Protein AF-A0A534B2V6-F1 (afdb_monomer)

Sequence (165 aa):
MALSRDAVIWGFRFILGREPESEAVIAAHSAARDPEHLADLLVRSPEFMSGQRFTQLLAAHSESGSSHLPTAHLSTSSARFLLLGNCQIRPLARLIQALTGNAVATTIELLPKNLERLRTDQAALGKLIGASDLILFQPYPEEIRFITEAFPGTQPKLRLIPRIS

Radius of gyration: 21.09 Å; Cα contacts (8 Å, |Δi|>4): 187; chains: 1; bounding box: 42×44×53 Å

Solvent-accessible surface area (backbone atoms only — not comparable to full-atom values): 9535 Å² total; per-residue (Å²): 102,73,46,52,69,66,58,42,46,48,48,34,36,71,75,70,68,39,75,65,94,42,71,68,55,44,56,64,52,20,67,28,65,46,74,66,54,39,48,53,53,50,62,69,27,67,64,50,65,67,51,44,84,54,52,59,64,55,51,51,64,75,73,50,76,86,70,82,74,83,62,93,81,52,68,72,37,74,53,29,36,36,31,38,18,60,84,65,37,58,63,49,37,52,50,52,27,71,58,19,68,58,30,44,63,47,72,47,57,64,44,73,75,47,46,54,49,47,70,75,40,48,68,63,50,49,52,53,56,71,70,32,65,36,31,42,33,38,77,46,93,79,52,51,55,52,53,53,69,77,39,74,83,46,64,90,36,53,40,83,42,83,79,88,130

Mean predicted aligned error: 16.1 Å

Nearest PDB structures (foldseek):
  3mgg-assembly1_A  TM=4.237E-01  e=9.458E-02  Methanosarcina mazei
  7xjt-assembly2_B  TM=5.445E-01  e=6.895E-01  Psychrobacter sp. PAMC 21119
  1fb5-assembly1_A  TM=5.712E-01  e=6.495E+00  Ovis aries
  6aqz-assembly3_F  TM=4.474E-01  e=3.010E+00  Naegleria fowleri

Secondary structure (DSSP, 8-state):
-PPPHHHHHHHIIIIISS--SSHHHHHHHHTSSSHHHHHHHHHTSHHHHH-TTTHHHHHHHHH-SS-----TTS-----EEEEEESTTHHHHHHHHHHHHSS-EEEEEE--HHHHHHHHH-HHHHHHHHHT-SEEEE---TTHHHHHHHH-GGGTTTEEE-----

pLDDT: mean 76.19, std 14.36, range [40.03, 92.31]

Structure (mmCIF, N/CA/C/O backbone):
data_AF-A0A534B2V6-F1
#
_entry.id   AF-A0A534B2V6-F1
#
loop_
_atom_site.group_PDB
_atom_site.id
_atom_site.type_symbol
_atom_site.label_atom_id
_atom_site.label_alt_id
_atom_site.label_comp_id
_atom_site.label_asym_id
_atom_site.label_entity_id
_atom_site.label_seq_id
_atom_site.pdbx_PDB_ins_code
_atom_site.Cartn_x
_atom_site.Cartn_y
_atom_site.Cartn_z
_atom_site.occupancy
_atom_site.B_iso_or_equiv
_atom_site.auth_seq_id
_atom_site.auth_comp_id
_atom_site.auth_asym_id
_atom_site.auth_atom_id
_atom_site.pdbx_PDB_model_num
ATOM 1 N N . MET A 1 1 ? 17.761 3.548 -33.884 1.00 55.94 1 MET A N 1
ATOM 2 C CA . MET A 1 1 ? 18.997 3.514 -33.073 1.00 55.94 1 MET A CA 1
ATOM 3 C C . MET A 1 1 ? 18.953 2.196 -32.321 1.00 55.94 1 MET A C 1
ATOM 5 O O . MET A 1 1 ? 17.902 1.917 -31.769 1.00 55.94 1 MET A O 1
ATOM 9 N N . ALA A 1 2 ? 19.982 1.350 -32.383 1.00 74.38 2 ALA A N 1
ATOM 10 C CA . ALA A 1 2 ? 19.958 0.085 -31.640 1.00 74.38 2 ALA A CA 1
ATOM 11 C C . ALA A 1 2 ? 20.079 0.365 -30.133 1.00 74.38 2 ALA A C 1
ATOM 13 O O . ALA A 1 2 ? 20.807 1.280 -29.738 1.00 74.38 2 ALA A O 1
ATOM 14 N N . LEU A 1 3 ? 19.362 -0.393 -29.304 1.00 84.31 3 LEU A N 1
ATOM 15 C CA . LEU A 1 3 ? 19.437 -0.247 -27.851 1.00 84.31 3 LEU A CA 1
ATOM 16 C C . LEU A 1 3 ? 20.767 -0.776 -27.319 1.00 84.31 3 LEU A C 1
ATOM 18 O O . LEU A 1 3 ? 21.283 -1.795 -27.787 1.00 84.31 3 LEU A O 1
ATOM 22 N N . SER A 1 4 ? 21.306 -0.100 -26.302 1.00 89.62 4 SER A N 1
ATOM 23 C CA . SER A 1 4 ? 22.500 -0.579 -25.614 1.00 89.62 4 SER A CA 1
ATOM 24 C C . SER A 1 4 ? 22.215 -1.901 -24.903 1.00 89.62 4 SER A C 1
ATOM 26 O O . SER A 1 4 ? 21.103 -2.160 -24.436 1.00 89.62 4 SER A O 1
ATOM 28 N N . ARG A 1 5 ? 23.251 -2.734 -24.787 1.00 89.25 5 ARG A N 1
ATOM 29 C CA . ARG A 1 5 ? 23.202 -3.998 -24.040 1.00 89.25 5 ARG A CA 1
ATOM 30 C C . ARG A 1 5 ? 22.640 -3.807 -22.628 1.00 89.25 5 ARG A C 1
ATOM 32 O O . ARG A 1 5 ? 21.775 -4.568 -22.205 1.00 89.25 5 ARG A O 1
ATOM 39 N N . ASP A 1 6 ? 23.075 -2.759 -21.936 1.00 87.38 6 ASP A N 1
ATOM 40 C CA . ASP A 1 6 ? 22.629 -2.472 -20.571 1.00 87.38 6 ASP A CA 1
ATOM 41 C C . ASP A 1 6 ? 21.144 -2.102 -20.505 1.00 87.38 6 ASP A C 1
ATOM 43 O O . ASP A 1 6 ? 20.458 -2.519 -19.574 1.00 87.38 6 ASP A O 1
ATOM 47 N N . ALA A 1 7 ? 20.616 -1.393 -21.510 1.00 85.12 7 ALA A N 1
ATOM 48 C CA . ALA A 1 7 ? 19.189 -1.083 -21.588 1.00 85.12 7 ALA A CA 1
ATOM 49 C C . ALA A 1 7 ? 18.342 -2.352 -21.779 1.00 85.12 7 ALA A C 1
ATOM 51 O O . ALA A 1 7 ? 17.283 -2.488 -21.167 1.00 85.12 7 ALA A O 1
ATOM 52 N N . VAL A 1 8 ? 18.833 -3.308 -22.574 1.00 88.44 8 VAL A N 1
ATOM 53 C CA . VAL A 1 8 ? 18.171 -4.604 -22.767 1.00 88.44 8 VAL A CA 1
ATOM 54 C C . VAL A 1 8 ? 18.182 -5.420 -21.476 1.00 88.44 8 VAL A C 1
ATOM 56 O O . VAL A 1 8 ? 17.133 -5.890 -21.041 1.00 88.44 8 VAL A O 1
ATOM 59 N N . ILE A 1 9 ? 19.337 -5.540 -20.815 1.00 87.12 9 ILE A N 1
ATOM 60 C CA . ILE A 1 9 ? 19.457 -6.255 -19.533 1.00 87.12 9 ILE A CA 1
ATOM 61 C C . ILE A 1 9 ? 18.549 -5.624 -18.474 1.00 87.12 9 ILE A C 1
ATOM 63 O O . ILE A 1 9 ? 17.857 -6.339 -17.746 1.00 87.12 9 ILE A O 1
ATOM 67 N N . TRP A 1 10 ? 18.521 -4.291 -18.399 1.00 85.75 10 TRP A N 1
ATOM 68 C CA . TRP A 1 10 ? 17.642 -3.574 -17.484 1.00 85.75 10 TRP A CA 1
ATOM 69 C C . TRP A 1 10 ? 16.165 -3.869 -17.774 1.00 85.75 10 TRP A C 1
ATOM 71 O O . TRP A 1 10 ? 15.426 -4.183 -16.845 1.00 85.75 10 TRP A O 1
ATOM 81 N N . GLY A 1 11 ? 15.750 -3.873 -19.047 1.00 83.50 11 GLY A N 1
ATOM 82 C CA . GLY A 1 11 ? 14.382 -4.212 -19.454 1.00 83.50 11 GLY A CA 1
ATOM 83 C C . GLY A 1 11 ? 13.961 -5.628 -19.049 1.00 83.50 11 GLY A C 1
ATOM 84 O O . GLY A 1 11 ? 12.887 -5.806 -18.476 1.00 83.50 11 GLY A O 1
ATOM 85 N N . PHE A 1 12 ? 14.822 -6.629 -19.261 1.00 87.19 12 PHE A N 1
ATOM 86 C CA . PHE A 1 12 ? 14.569 -8.011 -18.826 1.00 87.19 12 PHE A CA 1
ATOM 87 C C . PHE A 1 12 ? 14.433 -8.121 -17.304 1.00 87.19 12 PHE A C 1
ATOM 89 O O . PHE A 1 12 ? 13.487 -8.735 -16.806 1.00 87.19 12 PHE A O 1
ATOM 96 N N . ARG A 1 13 ? 15.328 -7.475 -16.549 1.00 81.69 13 ARG A N 1
ATOM 97 C CA . ARG A 1 13 ? 15.265 -7.481 -15.081 1.00 81.69 13 ARG A CA 1
ATOM 98 C C . ARG A 1 13 ? 14.013 -6.784 -14.566 1.00 81.69 13 ARG A C 1
ATOM 100 O O . ARG A 1 13 ? 13.378 -7.288 -13.649 1.00 81.69 13 ARG A O 1
ATOM 107 N N . PHE A 1 14 ? 13.655 -5.648 -15.1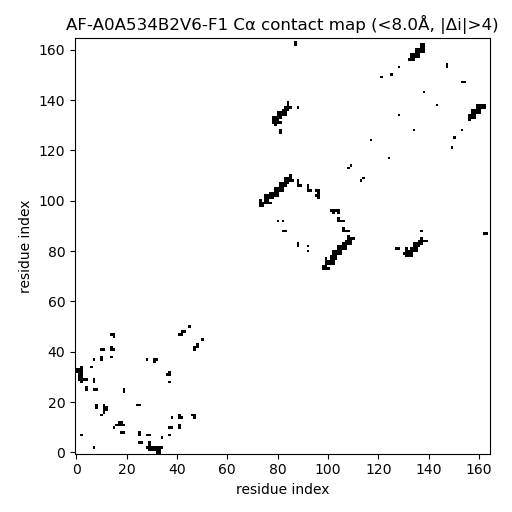52 1.00 78.19 14 PHE A N 1
ATOM 108 C CA . PHE A 1 14 ? 12.529 -4.843 -14.696 1.00 78.19 14 PHE A CA 1
ATOM 109 C C . PHE A 1 14 ? 11.174 -5.474 -15.047 1.00 78.19 14 PHE A C 1
ATOM 111 O O . PHE A 1 14 ? 10.285 -5.518 -14.201 1.00 78.19 14 PHE A O 1
ATOM 118 N N . ILE A 1 15 ? 11.013 -5.991 -16.270 1.00 80.75 15 ILE A N 1
ATOM 119 C CA . ILE A 1 15 ? 9.718 -6.477 -16.777 1.00 80.75 15 ILE A CA 1
ATOM 120 C C . ILE A 1 15 ? 9.514 -7.967 -16.485 1.00 80.75 15 ILE A C 1
ATOM 122 O O . ILE A 1 15 ? 8.420 -8.370 -16.095 1.00 80.75 15 ILE A O 1
ATOM 126 N N . LEU A 1 16 ? 10.555 -8.789 -16.649 1.00 81.94 16 LEU A N 1
ATOM 127 C CA . LEU A 1 16 ? 10.480 -10.247 -16.476 1.00 81.94 16 LEU A CA 1
ATOM 128 C C . LEU A 1 16 ? 11.063 -10.722 -15.136 1.00 81.94 16 LEU A C 1
ATOM 130 O O . LEU A 1 16 ? 10.867 -11.874 -14.745 1.00 81.94 16 LEU A O 1
ATOM 134 N N . GLY A 1 17 ? 11.759 -9.852 -14.397 1.00 80.75 17 GLY A N 1
ATOM 135 C CA . GLY A 1 17 ? 12.320 -10.192 -13.088 1.00 80.75 17 GLY A CA 1
ATOM 136 C C . GLY A 1 17 ? 13.526 -11.132 -13.153 1.00 80.75 17 GLY A C 1
ATOM 137 O O . GLY A 1 17 ? 13.793 -11.832 -12.176 1.00 80.75 17 GLY A O 1
ATOM 138 N N . ARG A 1 18 ? 14.227 -11.201 -14.293 1.00 83.00 18 ARG A N 1
ATOM 139 C CA . ARG A 1 18 ? 15.379 -12.093 -14.510 1.00 83.00 18 ARG A CA 1
ATOM 140 C C . ARG A 1 18 ? 16.411 -11.492 -15.461 1.00 83.00 18 ARG A C 1
ATOM 142 O O . ARG A 1 18 ? 16.150 -10.490 -16.119 1.00 83.00 18 ARG A O 1
ATOM 149 N N . GLU A 1 19 ? 17.571 -12.131 -15.568 1.00 88.94 19 GLU A N 1
ATOM 150 C CA . GLU A 1 19 ? 18.538 -11.814 -16.622 1.00 88.94 19 GLU A CA 1
ATOM 151 C C . GLU A 1 19 ? 18.183 -12.488 -17.962 1.00 88.94 19 GLU A C 1
ATOM 153 O O . GLU A 1 19 ? 17.525 -13.539 -17.970 1.00 88.94 19 GLU A O 1
ATOM 158 N N . PRO A 1 20 ? 18.622 -11.909 -19.098 1.00 89.19 20 PRO A N 1
ATOM 159 C CA . PRO A 1 20 ? 18.593 -12.590 -20.388 1.00 89.19 20 PRO A CA 1
ATOM 160 C C . PRO A 1 20 ? 19.377 -13.908 -20.328 1.00 89.19 20 PRO A C 1
ATOM 162 O O . PRO A 1 20 ? 20.461 -13.964 -19.759 1.00 89.19 20 PRO A O 1
ATOM 165 N N . GLU A 1 21 ? 18.857 -14.965 -20.952 1.00 87.75 21 GLU A N 1
ATOM 166 C CA . GLU A 1 21 ? 19.479 -16.303 -20.922 1.00 87.75 21 GLU A CA 1
ATOM 167 C C . GLU A 1 21 ? 20.827 -16.382 -21.643 1.00 87.75 21 GLU A C 1
ATOM 169 O O . GLU A 1 21 ? 21.638 -17.260 -21.357 1.00 87.75 21 GLU A O 1
ATOM 174 N N . SER A 1 22 ? 21.057 -15.510 -22.624 1.00 92.25 22 SER A N 1
ATOM 175 C CA . SER A 1 22 ? 22.282 -15.514 -23.416 1.00 92.25 22 SER A CA 1
ATOM 176 C C . SER A 1 22 ? 22.502 -14.187 -24.135 1.00 92.25 22 SER A C 1
ATOM 178 O O . SER A 1 22 ? 21.572 -13.403 -24.343 1.00 92.25 22 SER A O 1
ATOM 180 N N . GLU A 1 23 ? 23.730 -13.972 -24.607 1.00 88.75 23 GLU A N 1
ATOM 181 C CA . GLU A 1 23 ? 24.070 -12.840 -25.481 1.00 88.75 23 GLU A CA 1
ATOM 182 C C . GLU A 1 23 ? 23.276 -12.849 -26.797 1.00 88.75 23 GLU A C 1
ATOM 184 O O . GLU A 1 23 ? 22.999 -11.792 -27.358 1.00 88.75 23 GLU A O 1
ATOM 189 N N . ALA A 1 24 ? 22.830 -14.018 -27.270 1.00 88.81 24 ALA A N 1
ATOM 190 C CA . ALA A 1 24 ? 21.966 -14.107 -28.446 1.00 88.81 24 ALA A CA 1
ATOM 191 C C . ALA A 1 24 ? 20.583 -13.482 -28.187 1.00 88.81 24 ALA A C 1
ATOM 193 O O . ALA A 1 24 ? 20.045 -12.789 -29.051 1.00 88.81 24 ALA A O 1
ATOM 194 N N . VAL A 1 25 ? 20.031 -13.666 -26.980 1.00 87.12 25 VAL A N 1
ATOM 195 C CA . VAL A 1 25 ? 18.770 -13.029 -26.560 1.00 87.12 25 VAL A CA 1
ATOM 196 C C . VAL A 1 25 ? 18.951 -11.518 -26.450 1.00 87.12 25 VAL A C 1
ATOM 198 O O . VAL A 1 25 ? 18.093 -10.770 -26.916 1.00 87.12 25 VAL A O 1
ATOM 201 N N . ILE A 1 26 ? 20.082 -11.066 -25.903 1.00 88.88 26 ILE A N 1
ATOM 202 C CA . ILE A 1 26 ? 20.419 -9.640 -25.824 1.00 88.88 26 ILE A CA 1
ATOM 203 C C . ILE A 1 26 ? 20.480 -9.038 -27.228 1.00 88.88 26 ILE A C 1
ATOM 205 O O . ILE A 1 26 ? 19.792 -8.059 -27.495 1.00 88.88 26 ILE A O 1
ATOM 209 N N . ALA A 1 27 ? 21.226 -9.655 -28.147 1.00 90.19 27 ALA A N 1
ATOM 210 C CA . ALA A 1 27 ? 21.365 -9.179 -29.519 1.00 90.19 27 ALA A CA 1
ATOM 211 C C . ALA A 1 27 ? 20.019 -9.116 -30.265 1.00 90.19 27 ALA A C 1
ATOM 213 O O . ALA A 1 27 ? 19.748 -8.137 -30.961 1.00 90.19 27 ALA A O 1
ATOM 214 N N . ALA A 1 28 ? 19.150 -10.116 -30.076 1.00 88.25 28 ALA A N 1
ATOM 215 C CA . ALA A 1 28 ? 17.813 -10.134 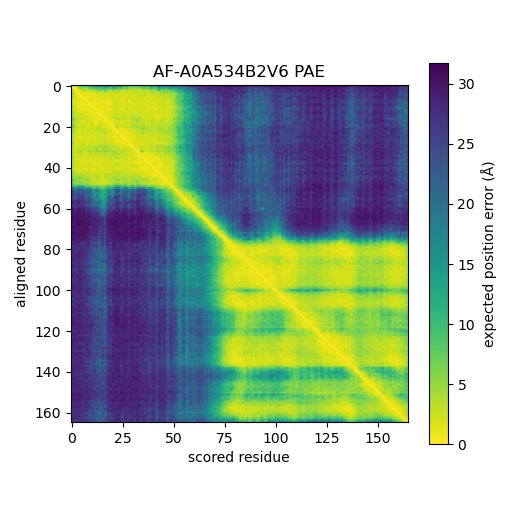-30.669 1.00 88.25 28 ALA A CA 1
ATOM 216 C C . ALA A 1 28 ? 16.935 -8.966 -30.180 1.00 88.25 28 ALA A C 1
ATOM 218 O O . ALA A 1 28 ? 16.193 -8.379 -30.966 1.00 88.25 28 ALA A O 1
ATOM 219 N N . HIS A 1 29 ? 17.048 -8.590 -28.903 1.00 88.81 29 HIS A N 1
ATOM 220 C CA . HIS A 1 29 ? 16.246 -7.523 -28.294 1.00 88.81 29 HIS A CA 1
ATOM 221 C C . HIS A 1 29 ? 16.896 -6.133 -28.406 1.00 88.81 29 HIS A C 1
ATOM 223 O O . HIS A 1 29 ? 16.193 -5.124 -28.386 1.00 88.81 29 HIS A O 1
ATOM 229 N N . SER A 1 30 ? 18.211 -6.057 -28.630 1.00 88.50 30 SER A N 1
ATOM 230 C CA . SER A 1 30 ? 18.924 -4.822 -28.995 1.00 88.50 30 SER A CA 1
ATOM 231 C C . SER A 1 30 ? 18.460 -4.244 -30.334 1.00 88.50 30 SER A C 1
ATOM 233 O O . SER A 1 30 ? 18.640 -3.050 -30.579 1.00 88.50 30 SER A O 1
ATOM 235 N N . ALA A 1 31 ? 17.838 -5.067 -31.187 1.00 87.19 31 ALA A N 1
ATOM 236 C CA . ALA A 1 31 ? 17.228 -4.644 -32.445 1.00 87.19 31 ALA A CA 1
ATOM 237 C C . ALA A 1 31 ? 15.896 -3.884 -32.265 1.00 87.19 31 ALA A C 1
ATOM 239 O O . ALA A 1 31 ? 15.345 -3.378 -33.248 1.00 87.19 31 ALA A O 1
ATOM 240 N N . ALA A 1 32 ? 15.372 -3.778 -31.037 1.00 87.56 32 ALA A N 1
ATOM 241 C CA . ALA A 1 32 ? 14.235 -2.913 -30.753 1.00 87.56 32 ALA A CA 1
ATOM 242 C C . ALA A 1 32 ? 14.561 -1.450 -31.106 1.00 87.56 32 ALA A C 1
ATOM 244 O O . ALA A 1 32 ? 15.705 -0.998 -31.063 1.00 87.56 32 ALA A O 1
ATOM 245 N N . ARG A 1 33 ? 13.524 -0.712 -31.509 1.00 84.25 33 ARG A N 1
ATOM 246 C CA . ARG A 1 33 ? 13.670 0.628 -32.107 1.00 84.25 33 ARG A CA 1
ATOM 247 C C . ARG A 1 33 ? 14.012 1.685 -31.059 1.00 84.25 33 ARG A C 1
ATOM 249 O O . ARG A 1 33 ? 14.759 2.616 -31.356 1.00 84.25 33 ARG A O 1
ATOM 256 N N . ASP A 1 34 ? 13.444 1.507 -29.873 1.00 84.44 34 ASP A N 1
ATOM 257 C CA . ASP A 1 34 ? 13.508 2.375 -28.708 1.00 84.44 34 ASP A CA 1
ATOM 258 C C . ASP A 1 34 ? 13.102 1.562 -27.452 1.00 84.44 34 ASP A C 1
ATOM 260 O O . ASP A 1 34 ? 12.664 0.407 -27.574 1.00 84.44 34 ASP A O 1
ATOM 264 N N . PRO A 1 35 ? 13.279 2.117 -26.237 1.00 81.44 35 PRO A N 1
ATOM 265 C CA . PRO A 1 35 ? 12.960 1.410 -24.997 1.00 81.44 35 PRO A CA 1
ATOM 266 C C . PRO A 1 35 ? 11.475 1.054 -24.842 1.00 81.44 35 PRO A C 1
ATOM 268 O O . PRO A 1 35 ? 11.156 0.042 -24.221 1.00 81.44 35 PRO A O 1
ATOM 271 N N . GLU A 1 36 ? 10.569 1.850 -25.413 1.00 82.56 36 GLU A N 1
ATOM 272 C CA . GLU A 1 36 ? 9.123 1.605 -25.350 1.00 82.56 36 GLU A CA 1
ATOM 273 C C . GLU A 1 36 ? 8.739 0.381 -26.188 1.00 82.56 36 GLU A C 1
ATOM 275 O O . GLU A 1 36 ? 7.993 -0.484 -25.732 1.00 82.56 36 GLU A O 1
ATOM 280 N N . HIS A 1 37 ? 9.325 0.245 -27.377 1.00 86.88 37 HIS A N 1
ATOM 281 C CA . HIS A 1 37 ? 9.165 -0.921 -28.234 1.00 86.88 37 HIS A CA 1
ATOM 282 C C . HIS A 1 37 ? 9.753 -2.185 -27.588 1.00 86.88 37 HIS A C 1
ATOM 284 O O . HIS A 1 37 ? 9.152 -3.253 -27.685 1.00 86.88 37 HIS A O 1
ATOM 290 N N . LEU A 1 38 ? 10.886 -2.082 -26.882 1.00 87.12 38 LEU A N 1
ATOM 291 C CA . LEU A 1 38 ? 11.417 -3.199 -26.093 1.00 87.12 38 LEU A CA 1
ATOM 292 C C . LEU A 1 38 ? 10.445 -3.611 -24.976 1.00 87.12 38 LEU A C 1
ATOM 294 O O . LEU A 1 38 ? 10.216 -4.803 -24.775 1.00 87.12 38 LEU A O 1
ATOM 298 N N . ALA A 1 39 ? 9.859 -2.644 -24.267 1.00 83.25 39 ALA A N 1
ATOM 299 C CA . ALA A 1 39 ? 8.888 -2.927 -23.218 1.00 83.25 39 ALA A CA 1
ATOM 300 C C . ALA A 1 39 ? 7.635 -3.626 -23.769 1.00 83.25 39 ALA A C 1
ATOM 302 O O . ALA A 1 39 ? 7.193 -4.620 -23.195 1.00 83.25 39 ALA A O 1
ATOM 303 N N . ASP A 1 40 ? 7.109 -3.167 -24.907 1.00 85.31 40 ASP A N 1
ATOM 304 C CA . ASP A 1 40 ? 5.962 -3.789 -25.578 1.00 85.31 40 ASP A CA 1
ATOM 305 C C . ASP A 1 40 ? 6.260 -5.237 -26.007 1.00 85.31 40 ASP A C 1
ATOM 307 O O . ASP A 1 40 ? 5.443 -6.130 -25.779 1.00 85.31 40 ASP A O 1
ATOM 311 N N . LEU A 1 41 ? 7.458 -5.502 -26.544 1.00 89.00 41 LEU A N 1
ATOM 312 C CA . LEU A 1 41 ? 7.897 -6.856 -26.901 1.00 89.00 41 LEU A CA 1
ATOM 313 C C . LEU A 1 41 ? 7.971 -7.785 -25.682 1.00 89.00 41 LEU A C 1
ATOM 315 O O . LEU A 1 41 ? 7.510 -8.925 -25.750 1.00 89.00 41 LEU A O 1
ATOM 319 N N . LEU A 1 42 ? 8.519 -7.307 -24.561 1.00 87.88 42 LEU A N 1
ATOM 320 C CA . LEU A 1 42 ? 8.661 -8.108 -23.344 1.00 87.88 42 LEU A CA 1
ATOM 321 C C . LEU A 1 42 ? 7.309 -8.371 -22.673 1.00 87.88 42 LEU A C 1
ATOM 323 O O . LEU A 1 42 ? 7.047 -9.504 -22.280 1.00 87.88 42 LEU A O 1
ATOM 327 N N . VAL A 1 43 ? 6.419 -7.378 -22.608 1.00 82.62 43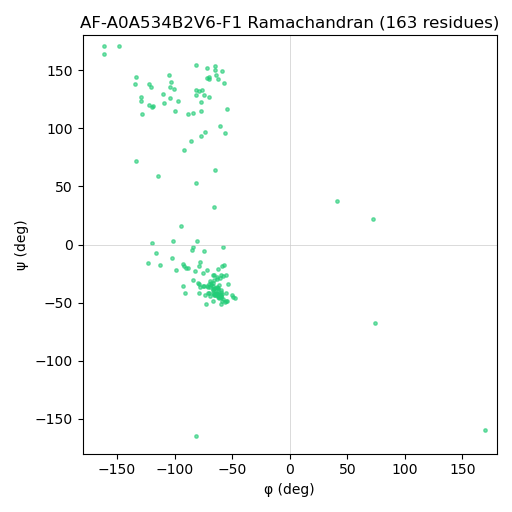 VAL A N 1
ATOM 328 C CA . VAL A 1 43 ? 5.064 -7.525 -22.040 1.00 82.62 43 VAL A CA 1
ATOM 329 C C . VAL A 1 43 ? 4.184 -8.448 -22.890 1.00 82.62 43 VAL A C 1
ATOM 331 O O . VAL A 1 43 ? 3.353 -9.179 -22.358 1.00 82.62 43 VAL A O 1
ATOM 334 N N . ARG A 1 44 ? 4.370 -8.464 -24.213 1.00 83.12 44 ARG A N 1
ATOM 335 C CA . ARG A 1 44 ? 3.645 -9.370 -25.121 1.00 83.12 44 ARG A CA 1
ATOM 336 C C . ARG A 1 44 ? 4.286 -10.750 -25.247 1.00 83.12 44 ARG A C 1
ATOM 338 O O . ARG A 1 44 ? 3.735 -11.612 -25.933 1.00 83.12 44 ARG A O 1
ATOM 345 N N . SER A 1 45 ? 5.443 -10.966 -24.624 1.00 85.12 45 SER A N 1
ATOM 346 C CA . SER A 1 45 ? 6.151 -12.235 -24.727 1.00 85.12 45 SER A CA 1
ATOM 347 C C . SER A 1 45 ? 5.334 -13.372 -24.100 1.00 85.12 45 SER A C 1
ATOM 349 O O . SER A 1 45 ? 4.656 -13.163 -23.085 1.00 85.12 45 SER A O 1
ATOM 351 N N . PRO A 1 46 ? 5.414 -14.600 -24.653 1.00 77.25 46 PRO A N 1
ATOM 352 C CA . PRO A 1 46 ? 4.790 -15.762 -24.041 1.00 77.25 46 PRO A CA 1
ATOM 353 C C . PRO A 1 46 ? 5.224 -15.935 -22.599 1.00 77.25 46 PRO A C 1
ATOM 355 O O . PRO A 1 46 ? 4.403 -16.321 -21.798 1.00 77.25 46 PRO A O 1
ATOM 358 N N . GLU A 1 47 ? 6.463 -15.591 -22.254 1.00 78.88 47 GLU A N 1
ATOM 359 C CA . GLU A 1 47 ? 6.966 -15.680 -20.890 1.00 78.88 47 GLU A CA 1
ATOM 360 C C . GLU A 1 47 ? 6.265 -14.721 -19.923 1.00 78.88 47 GLU A C 1
ATOM 362 O O . GLU A 1 47 ? 5.916 -15.122 -18.816 1.00 78.88 47 GLU A O 1
ATOM 367 N N . PHE A 1 48 ? 6.030 -13.470 -20.319 1.00 77.00 48 PHE A N 1
ATOM 368 C CA . PHE A 1 48 ? 5.275 -12.532 -19.489 1.00 77.00 48 PHE A CA 1
ATOM 369 C C . PHE A 1 48 ? 3.812 -12.973 -19.351 1.00 77.00 48 PHE A C 1
ATOM 371 O O . PHE A 1 48 ? 3.237 -12.915 -18.267 1.00 77.00 48 PHE A O 1
ATOM 378 N N . MET A 1 49 ? 3.228 -13.490 -20.436 1.00 72.44 49 MET A N 1
ATOM 379 C CA . MET A 1 49 ? 1.835 -13.951 -20.481 1.00 72.44 49 MET A CA 1
ATOM 380 C C . MET A 1 49 ? 1.623 -15.307 -19.772 1.00 72.44 49 MET A C 1
ATOM 382 O O . MET A 1 49 ? 0.586 -15.531 -19.146 1.00 72.44 49 MET A O 1
ATOM 386 N N . SER A 1 50 ? 2.599 -16.218 -19.850 1.00 64.06 50 SER A N 1
ATOM 387 C CA . SER A 1 50 ? 2.618 -17.552 -19.227 1.00 64.06 50 SER A CA 1
ATOM 388 C C . SER A 1 50 ? 3.185 -17.521 -17.819 1.00 64.06 50 SER A C 1
ATOM 390 O O . SER A 1 50 ? 2.932 -18.434 -17.032 1.00 64.06 50 SER A O 1
ATOM 392 N N . GLY A 1 51 ? 3.937 -16.472 -17.488 1.00 55.94 51 GLY A N 1
ATOM 393 C CA . GLY A 1 51 ? 4.270 -16.040 -16.146 1.00 55.94 51 GLY A CA 1
ATOM 394 C C . GLY A 1 51 ? 2.996 -15.604 -15.440 1.00 55.94 51 GLY A C 1
ATOM 395 O O . GLY A 1 51 ? 2.843 -14.451 -15.055 1.00 55.94 51 GLY A O 1
ATOM 396 N N . GLN A 1 52 ? 2.082 -16.551 -15.226 1.00 51.75 52 GLN A N 1
ATOM 397 C CA . GLN A 1 52 ? 0.840 -16.417 -14.478 1.00 51.75 52 GLN A CA 1
ATOM 398 C C . GLN A 1 52 ? 1.090 -16.147 -12.983 1.00 51.75 52 GLN A C 1
ATOM 400 O O . GLN A 1 52 ? 0.299 -16.559 -12.137 1.00 51.75 52 GLN A O 1
ATOM 405 N N . ARG 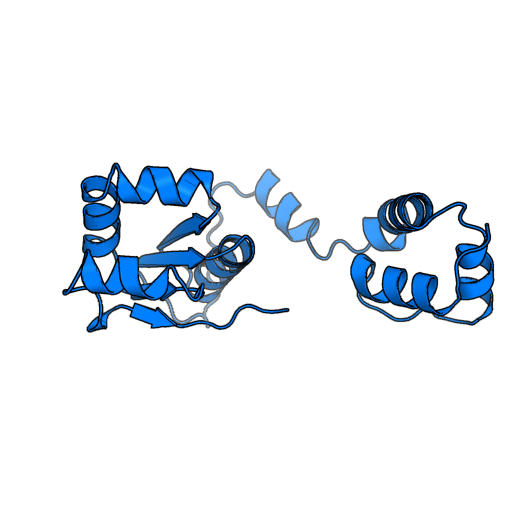A 1 53 ? 2.175 -15.444 -12.627 1.00 52.25 53 ARG A N 1
ATOM 406 C CA . ARG A 1 53 ? 2.527 -15.072 -11.253 1.00 52.25 53 ARG A CA 1
ATOM 407 C C . ARG A 1 53 ? 1.387 -14.306 -10.582 1.00 52.25 53 ARG A C 1
ATOM 409 O O . ARG A 1 53 ? 1.242 -14.389 -9.369 1.00 52.25 53 ARG A O 1
ATOM 416 N N . PHE A 1 54 ? 0.544 -13.634 -11.373 1.00 48.72 54 PHE A N 1
ATOM 417 C CA . PHE A 1 54 ? -0.663 -12.957 -10.894 1.00 48.72 54 PHE A CA 1
ATOM 418 C C . PHE A 1 54 ? -1.962 -13.412 -11.573 1.00 48.72 54 PHE A C 1
ATOM 420 O O . PHE A 1 54 ? -3.034 -13.166 -11.026 1.00 48.72 54 PHE A O 1
ATOM 427 N N . THR A 1 55 ? -1.913 -14.101 -12.719 1.00 48.41 55 THR A N 1
ATOM 428 C CA . THR A 1 55 ? -3.126 -14.514 -13.447 1.00 48.41 55 THR A CA 1
ATOM 429 C C . THR A 1 55 ? -3.920 -15.573 -12.691 1.00 48.41 55 THR A C 1
ATOM 431 O O . THR A 1 55 ? -5.139 -15.506 -12.699 1.00 48.41 55 THR A O 1
ATOM 434 N N . GLN A 1 56 ? -3.272 -16.489 -11.962 1.00 47.84 56 GLN A N 1
ATOM 435 C CA . GLN A 1 56 ? -3.984 -17.444 -11.093 1.00 47.84 56 GLN A CA 1
ATOM 436 C C . GLN A 1 56 ? -4.617 -16.754 -9.876 1.00 47.84 56 GLN A C 1
ATOM 438 O O . GLN A 1 56 ? -5.694 -17.139 -9.433 1.00 47.84 56 GLN A O 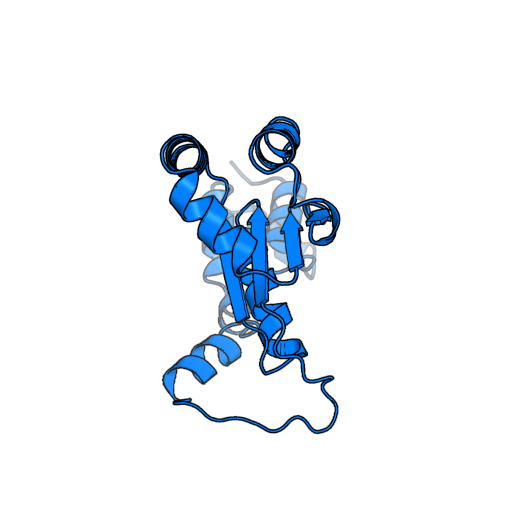1
ATOM 443 N N . LEU A 1 57 ? -3.993 -15.678 -9.389 1.00 45.78 57 LEU A N 1
ATOM 444 C CA . LEU A 1 57 ? -4.496 -14.846 -8.294 1.00 45.78 57 LEU A CA 1
ATOM 445 C C . LEU A 1 57 ? -5.721 -14.020 -8.737 1.00 45.78 57 LEU A C 1
ATOM 447 O O . LEU A 1 57 ? -6.678 -13.873 -7.985 1.00 45.78 57 LEU A O 1
ATOM 451 N N . LEU A 1 58 ? -5.725 -13.540 -9.986 1.00 43.47 58 LEU A N 1
ATOM 452 C CA . LEU A 1 58 ? -6.845 -12.828 -10.615 1.00 43.47 58 LEU A CA 1
ATOM 453 C C . LEU A 1 58 ? -7.948 -13.770 -11.135 1.00 43.47 58 LEU A C 1
ATOM 455 O O . LEU A 1 58 ? -9.121 -13.418 -11.077 1.00 43.47 58 LEU A O 1
ATOM 459 N N . ALA A 1 59 ? -7.610 -14.974 -11.598 1.00 42.56 59 ALA A N 1
ATOM 460 C CA . ALA A 1 59 ? -8.579 -15.989 -12.014 1.00 42.56 59 ALA A CA 1
ATOM 461 C C . ALA A 1 59 ? -9.303 -16.604 -10.805 1.00 42.56 59 ALA A C 1
ATOM 463 O O . ALA A 1 59 ? -10.516 -16.795 -10.857 1.00 42.56 59 ALA A O 1
ATOM 464 N N . ALA A 1 60 ? -8.611 -16.781 -9.671 1.00 46.97 60 ALA A N 1
ATOM 465 C CA . ALA A 1 60 ? -9.248 -17.121 -8.396 1.00 46.97 60 ALA A CA 1
ATOM 466 C C . ALA A 1 60 ? -10.294 -16.071 -7.964 1.00 46.97 60 ALA A C 1
ATOM 468 O O . ALA A 1 60 ? -11.267 -16.420 -7.298 1.00 46.97 60 ALA A O 1
ATOM 469 N N . HIS A 1 61 ? -10.150 -14.808 -8.391 1.00 42.38 61 HIS A N 1
ATOM 470 C CA . HIS A 1 61 ? -11.138 -13.745 -8.167 1.00 42.38 61 HIS A CA 1
ATOM 471 C C . HIS A 1 61 ? -12.363 -13.792 -9.101 1.00 42.38 61 HIS A C 1
ATOM 473 O O . HIS A 1 61 ? -13.354 -13.134 -8.792 1.00 42.38 61 HIS A O 1
ATOM 479 N N . SER A 1 62 ? -12.329 -14.544 -10.208 1.00 40.25 62 SER A N 1
ATOM 480 C CA . SER A 1 62 ? -13.460 -14.654 -11.146 1.00 40.25 62 SER A CA 1
ATOM 481 C C . SER A 1 62 ? -14.486 -15.707 -10.719 1.00 40.25 62 SER A C 1
ATOM 483 O O . SER A 1 62 ? -15.668 -15.559 -11.015 1.00 40.25 62 SER A O 1
ATOM 485 N N . GLU A 1 63 ? -14.049 -16.766 -10.033 1.00 40.03 63 GLU A N 1
ATOM 486 C CA . GLU A 1 63 ? -14.915 -17.898 -9.663 1.00 40.03 63 GLU A CA 1
ATOM 487 C C . GLU A 1 63 ? -15.153 -18.020 -8.151 1.00 40.03 63 GLU A C 1
ATOM 489 O O . GLU A 1 63 ? -16.131 -18.634 -7.728 1.00 40.03 63 GLU A O 1
ATOM 494 N N . SER A 1 64 ? -14.330 -17.384 -7.309 1.00 41.22 64 SER A N 1
ATOM 495 C CA . SER A 1 64 ? -14.503 -17.463 -5.855 1.00 41.22 64 SER A CA 1
ATOM 496 C C . SER A 1 64 ? -15.367 -16.323 -5.329 1.00 41.22 64 SER A C 1
ATOM 498 O O . SER A 1 64 ? -14.885 -15.355 -4.736 1.00 41.22 64 SER A O 1
ATOM 500 N N . GLY A 1 65 ? -16.680 -16.492 -5.456 1.00 43.38 65 GLY A N 1
ATOM 501 C CA . GLY A 1 65 ? -17.561 -16.045 -4.385 1.00 43.38 65 GLY A CA 1
ATOM 502 C C . GLY A 1 65 ? -17.090 -16.685 -3.075 1.00 43.38 65 GLY A C 1
ATOM 503 O O . GLY A 1 65 ? -17.044 -17.904 -2.972 1.00 43.38 65 GLY A O 1
ATOM 504 N N . SER A 1 66 ? -16.659 -15.865 -2.113 1.00 44.78 66 SER A N 1
ATOM 505 C CA . SER A 1 66 ? -16.576 -16.186 -0.676 1.00 44.78 66 SER A CA 1
ATOM 506 C C . SER A 1 66 ? -16.075 -17.588 -0.266 1.00 44.78 66 SER A C 1
ATOM 508 O O . SER A 1 66 ? -16.580 -18.156 0.703 1.00 44.78 66 SER A O 1
ATOM 510 N N . SER A 1 67 ? -15.093 -18.170 -0.953 1.00 40.53 67 SER A N 1
ATOM 511 C CA . SER A 1 67 ? -14.519 -19.453 -0.540 1.00 40.53 67 SER A CA 1
ATOM 512 C C . SER A 1 67 ? -13.415 -19.211 0.489 1.00 40.53 67 SER A C 1
ATOM 514 O O . SER A 1 67 ? -12.243 -19.049 0.148 1.00 40.53 67 SER A O 1
ATOM 516 N N . HIS A 1 68 ? -13.809 -19.180 1.764 1.00 47.22 68 HIS A N 1
ATOM 517 C CA . HIS A 1 68 ? -12.915 -19.367 2.904 1.00 47.22 68 HIS A CA 1
ATOM 518 C C . HIS A 1 68 ? -12.191 -20.711 2.759 1.00 47.22 68 HIS A C 1
ATOM 520 O O . HIS A 1 68 ? -12.729 -21.745 3.147 1.00 47.22 68 HIS A O 1
ATOM 526 N N . LEU A 1 69 ? -10.971 -20.722 2.223 1.00 46.25 69 LEU A N 1
ATOM 527 C CA . LEU A 1 69 ? -10.074 -21.852 2.441 1.00 46.25 69 LEU A CA 1
ATOM 528 C C . LEU A 1 69 ? -9.509 -21.713 3.864 1.00 46.25 69 LEU A C 1
ATOM 530 O O . LEU A 1 69 ? -8.810 -20.734 4.139 1.00 46.25 69 LEU A O 1
ATOM 534 N N . PRO A 1 70 ? -9.809 -22.638 4.794 1.00 46.75 70 PRO A N 1
ATOM 535 C CA . PRO A 1 70 ? -9.262 -22.587 6.136 1.00 46.75 70 PRO A CA 1
ATOM 536 C C . PRO A 1 70 ? -7.820 -23.089 6.082 1.00 46.75 70 PRO A C 1
ATOM 538 O O . PRO A 1 70 ? -7.539 -24.282 6.159 1.00 46.75 70 PRO A O 1
ATOM 541 N N . THR A 1 71 ? -6.874 -22.172 5.933 1.00 49.56 71 THR A N 1
ATOM 542 C CA . THR A 1 71 ? -5.454 -22.461 6.135 1.00 49.56 71 THR A CA 1
ATOM 543 C C . THR A 1 71 ? -5.200 -22.592 7.636 1.00 49.56 71 THR A C 1
ATOM 545 O O . THR A 1 71 ? -5.018 -21.596 8.334 1.00 49.56 71 THR A O 1
ATOM 548 N N . ALA A 1 72 ? -5.197 -23.835 8.126 1.00 50.00 72 ALA A N 1
ATOM 549 C CA . ALA A 1 72 ? -5.098 -24.232 9.537 1.00 50.00 72 ALA A CA 1
ATOM 550 C C . ALA A 1 72 ? -3.844 -23.737 10.302 1.00 50.00 72 ALA A C 1
ATOM 552 O O . ALA A 1 72 ? -3.713 -23.995 11.495 1.00 50.00 72 ALA A O 1
ATOM 553 N N . HIS A 1 73 ? -2.930 -23.024 9.638 1.00 51.78 73 HIS A N 1
ATOM 554 C CA . HIS A 1 73 ? -1.674 -22.524 10.206 1.00 51.78 73 HIS A CA 1
A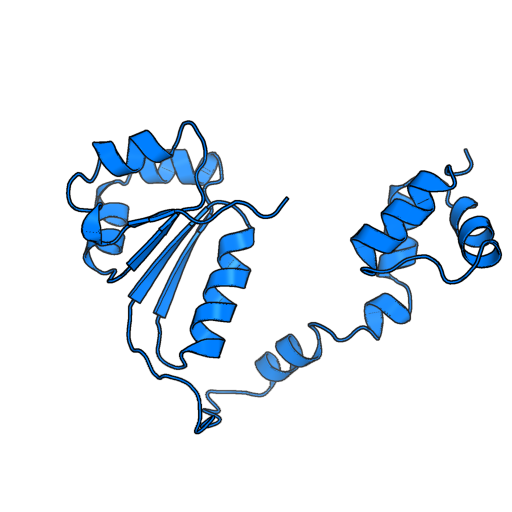TOM 555 C C . HIS A 1 73 ? -1.527 -20.996 10.174 1.00 51.78 73 HIS A C 1
ATOM 557 O O . HIS A 1 73 ? -0.489 -20.487 10.595 1.00 51.78 73 HIS A O 1
ATOM 563 N N . LEU A 1 74 ? -2.520 -20.247 9.680 1.00 54.03 74 LEU A N 1
ATOM 564 C CA . LEU A 1 74 ? -2.442 -18.786 9.710 1.00 54.03 74 LEU A CA 1
ATOM 565 C C . LEU A 1 74 ? -2.840 -18.259 11.089 1.00 54.03 74 LEU A C 1
ATOM 567 O O . LEU A 1 74 ? -3.911 -18.579 11.604 1.00 54.03 74 LEU A O 1
ATOM 571 N N . SER A 1 75 ? -1.995 -17.402 11.663 1.00 56.41 75 SER A N 1
ATOM 572 C CA . SER A 1 75 ? -2.359 -16.571 12.810 1.00 56.41 75 SER A CA 1
ATOM 573 C C . SER A 1 75 ? -3.523 -15.667 12.408 1.00 56.41 75 SER A C 1
ATOM 575 O O . SER A 1 75 ? -3.339 -14.669 11.711 1.00 56.41 75 SER A O 1
ATOM 577 N N . THR A 1 76 ? -4.737 -16.024 12.819 1.00 68.00 76 THR A N 1
ATOM 578 C CA . THR A 1 76 ? -5.931 -15.244 12.494 1.00 68.00 76 THR A CA 1
ATOM 579 C C . THR A 1 76 ? -5.971 -13.976 13.338 1.00 68.00 76 THR A C 1
ATOM 581 O O . THR A 1 76 ? -5.873 -14.044 14.564 1.00 68.00 76 THR A O 1
ATOM 584 N N . SER A 1 77 ? -6.158 -12.821 12.705 1.00 70.44 77 SER A N 1
ATOM 585 C CA . SER A 1 77 ? -6.339 -11.542 13.394 1.00 70.44 77 SER A CA 1
ATOM 586 C C . SER A 1 77 ? -7.496 -10.780 12.771 1.00 70.44 77 SER A C 1
ATOM 588 O O . SER A 1 77 ? -7.618 -10.740 11.554 1.00 70.44 77 SER A O 1
ATOM 590 N N . SER A 1 78 ? -8.334 -10.156 13.596 1.00 81.81 78 SER A N 1
ATOM 591 C CA . SER A 1 78 ? -9.388 -9.234 13.153 1.00 81.81 78 SER A CA 1
ATOM 592 C C . SER A 1 78 ? -8.932 -7.770 13.174 1.00 81.81 78 SER A C 1
ATOM 594 O O . SER A 1 78 ? -9.766 -6.866 13.192 1.00 81.81 78 SER A O 1
ATOM 596 N N . ALA A 1 79 ? -7.619 -7.523 13.248 1.00 84.19 79 ALA A N 1
ATOM 597 C CA . ALA A 1 79 ? -7.076 -6.176 13.337 1.00 84.19 79 ALA A CA 1
ATOM 598 C C . ALA A 1 79 ? -7.421 -5.342 12.095 1.00 84.19 79 ALA A C 1
ATOM 600 O O . ALA A 1 79 ? -7.422 -5.824 10.957 1.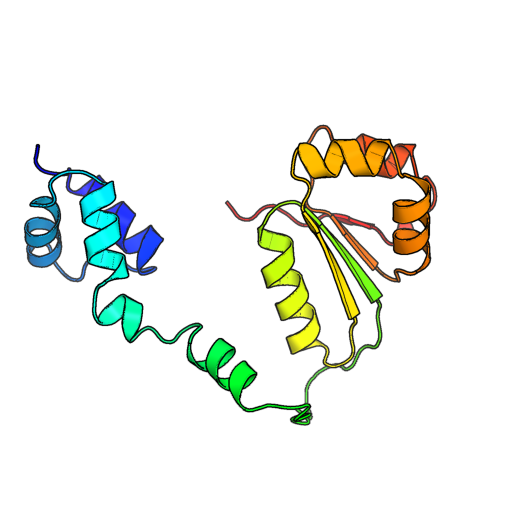00 84.19 79 ALA A O 1
ATOM 601 N N . ARG A 1 80 ? -7.692 -4.060 12.329 1.00 88.00 80 ARG A N 1
ATOM 602 C CA . ARG A 1 80 ? -7.984 -3.066 11.299 1.00 88.00 80 ARG A CA 1
ATOM 603 C C . ARG A 1 80 ? -6.736 -2.246 11.012 1.00 88.00 80 ARG A C 1
ATOM 605 O O . ARG A 1 80 ? -6.248 -1.508 11.869 1.00 88.00 80 ARG A O 1
ATOM 612 N N . PHE A 1 81 ? -6.236 -2.375 9.794 1.00 91.88 81 PHE A N 1
ATOM 613 C CA . PHE A 1 81 ? -5.072 -1.674 9.284 1.00 91.88 81 PHE A CA 1
ATOM 614 C C . PHE A 1 81 ? -5.501 -0.494 8.416 1.00 91.88 81 PHE A C 1
ATOM 616 O O . PHE A 1 81 ? -6.319 -0.640 7.506 1.00 91.88 81 PHE A O 1
ATOM 623 N N . LEU A 1 82 ? -4.879 0.658 8.638 1.00 92.25 82 LEU A N 1
ATOM 624 C CA . LEU A 1 82 ? -4.875 1.774 7.698 1.00 92.25 82 LEU A CA 1
ATOM 625 C C . LEU A 1 82 ? -3.475 1.907 7.108 1.00 92.25 82 LEU A C 1
ATOM 627 O O . LEU A 1 82 ? -2.506 2.075 7.839 1.00 92.25 82 LEU A O 1
ATOM 631 N N . LEU A 1 83 ? -3.362 1.826 5.789 1.00 92.31 83 LEU A N 1
ATOM 632 C CA . LEU A 1 83 ? -2.108 1.979 5.075 1.00 92.31 83 LEU A CA 1
ATOM 633 C C . LEU A 1 83 ? -2.127 3.287 4.297 1.00 92.31 83 LEU A C 1
ATOM 635 O O . LEU A 1 83 ? -3.061 3.566 3.546 1.00 92.31 83 LEU A O 1
ATOM 639 N N . LEU A 1 84 ? -1.073 4.069 4.467 1.00 88.38 84 LEU A N 1
ATOM 640 C CA . LEU A 1 84 ? -0.900 5.389 3.883 1.00 88.38 84 LEU A CA 1
ATOM 641 C C . LEU A 1 84 ? 0.468 5.420 3.200 1.00 88.38 84 LEU A C 1
ATOM 643 O O . LEU A 1 84 ? 1.479 5.125 3.838 1.00 88.38 84 LEU A O 1
ATOM 647 N N . GLY A 1 85 ? 0.529 5.732 1.912 1.00 87.62 85 GLY A N 1
ATOM 648 C CA . GLY A 1 85 ? 1.797 5.658 1.187 1.00 87.62 85 GLY A CA 1
ATOM 649 C C . GLY A 1 85 ? 1.664 5.796 -0.316 1.00 87.62 85 GLY A C 1
ATOM 650 O O . GLY A 1 85 ? 0.677 6.332 -0.804 1.00 87.62 85 GLY A O 1
ATOM 651 N N . ASN A 1 86 ? 2.662 5.328 -1.060 1.00 85.69 86 ASN A N 1
ATOM 652 C CA . ASN A 1 86 ? 2.610 5.342 -2.522 1.00 85.69 86 ASN A CA 1
ATOM 653 C C . ASN A 1 86 ? 1.797 4.138 -3.051 1.00 85.69 86 ASN A C 1
ATOM 655 O O . ASN A 1 86 ? 1.089 3.470 -2.300 1.00 85.69 86 ASN A O 1
ATOM 659 N N . CYS A 1 87 ? 1.916 3.827 -4.342 1.00 85.94 87 CYS A N 1
ATOM 660 C CA . CYS A 1 87 ? 1.227 2.698 -4.977 1.00 85.94 87 CYS A CA 1
ATOM 661 C C . CYS A 1 87 ? 1.505 1.315 -4.337 1.00 85.94 87 CYS A C 1
ATOM 663 O O . CYS A 1 87 ? 0.724 0.383 -4.531 1.00 85.94 87 CYS A O 1
ATOM 665 N N . GLN A 1 88 ? 2.568 1.161 -3.539 1.00 86.75 88 GLN A N 1
ATOM 666 C CA . GLN A 1 88 ? 2.975 -0.101 -2.904 1.00 86.75 88 GLN A CA 1
ATOM 667 C C . GLN A 1 88 ? 2.051 -0.533 -1.764 1.00 86.75 88 GLN A C 1
ATOM 669 O O . GLN A 1 88 ? 1.983 -1.718 -1.431 1.00 86.75 88 GLN A O 1
ATOM 674 N N . ILE A 1 89 ? 1.304 0.400 -1.171 1.00 89.00 89 ILE A N 1
ATOM 675 C CA . ILE A 1 89 ? 0.422 0.084 -0.042 1.00 89.00 89 ILE A CA 1
ATOM 676 C C . ILE A 1 89 ? -0.728 -0.843 -0.436 1.00 89.00 89 ILE A C 1
ATOM 678 O O . ILE A 1 89 ? -1.249 -1.568 0.406 1.00 89.00 89 ILE A O 1
ATOM 682 N N . ARG A 1 90 ? -1.141 -0.828 -1.709 1.00 87.06 90 ARG A N 1
ATOM 683 C CA . ARG A 1 90 ? -2.269 -1.626 -2.189 1.00 87.06 90 ARG A CA 1
ATOM 684 C C . ARG A 1 90 ? -1.904 -3.114 -2.258 1.00 87.06 90 ARG A C 1
ATOM 686 O O . ARG A 1 90 ? -2.621 -3.903 -1.643 1.00 87.06 90 ARG A O 1
ATOM 693 N N . PRO A 1 91 ? -0.789 -3.517 -2.894 1.00 88.38 91 PRO A N 1
ATOM 694 C CA . PRO A 1 91 ? -0.263 -4.873 -2.755 1.00 88.38 91 PRO A CA 1
ATOM 695 C C . PRO A 1 91 ? -0.004 -5.279 -1.298 1.00 88.38 91 PRO A C 1
ATOM 697 O O . PRO A 1 91 ? -0.361 -6.387 -0.902 1.00 88.38 91 PRO A O 1
ATOM 700 N N . LEU A 1 92 ? 0.549 -4.381 -0.473 1.00 89.50 92 LEU A N 1
ATOM 701 C CA . LEU A 1 92 ? 0.837 -4.681 0.933 1.00 89.50 92 LEU A CA 1
ATOM 702 C C . LEU A 1 92 ? -0.433 -4.964 1.752 1.00 89.50 92 LEU A C 1
ATOM 704 O O . LEU A 1 92 ? -0.464 -5.914 2.529 1.0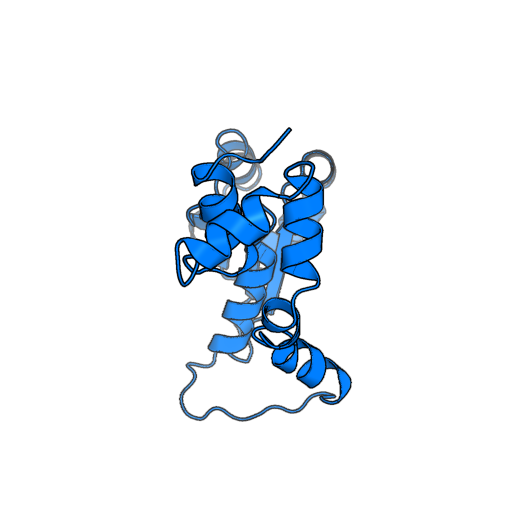0 89.50 92 LEU A O 1
ATOM 708 N N . ALA A 1 93 ? -1.501 -4.190 1.551 1.00 87.38 93 ALA A N 1
ATOM 709 C CA . ALA A 1 93 ? -2.797 -4.434 2.181 1.00 87.38 93 ALA A CA 1
ATOM 710 C C . ALA A 1 93 ? -3.347 -5.820 1.826 1.00 87.38 93 ALA A C 1
ATOM 712 O O . ALA A 1 93 ? -3.823 -6.539 2.703 1.00 87.38 93 ALA A O 1
ATOM 713 N N . ARG A 1 94 ? -3.233 -6.224 0.554 1.00 84.06 94 ARG A N 1
ATOM 714 C CA . ARG A 1 94 ? -3.651 -7.560 0.105 1.00 84.06 94 ARG A CA 1
ATOM 715 C C . ARG A 1 94 ? -2.828 -8.664 0.749 1.00 84.06 94 ARG A C 1
ATOM 717 O O . ARG A 1 94 ? -3.401 -9.659 1.181 1.00 84.06 94 ARG A O 1
ATOM 724 N N . LEU A 1 95 ? -1.517 -8.469 0.867 1.00 86.12 95 LEU A N 1
ATOM 725 C CA . LEU A 1 95 ? -0.640 -9.414 1.548 1.00 86.12 95 LEU A CA 1
ATOM 726 C C . LEU A 1 95 ? -1.027 -9.580 3.024 1.00 86.12 95 LEU A C 1
ATOM 728 O O . LEU A 1 95 ? -1.150 -10.707 3.493 1.00 86.12 95 LEU A O 1
ATOM 732 N N . ILE A 1 96 ? -1.281 -8.479 3.741 1.00 84.62 96 ILE A N 1
ATOM 733 C CA . ILE A 1 96 ? -1.737 -8.523 5.140 1.00 84.62 96 ILE A CA 1
ATOM 734 C C . ILE A 1 96 ? -3.017 -9.351 5.253 1.00 84.62 96 ILE A C 1
ATOM 736 O O . ILE A 1 96 ? -3.079 -10.262 6.076 1.00 84.62 96 ILE A O 1
ATOM 740 N N . GLN A 1 97 ? -4.010 -9.077 4.404 1.00 82.75 97 GLN A N 1
ATOM 741 C CA . GLN A 1 97 ? -5.279 -9.808 4.395 1.00 82.75 97 GLN A CA 1
ATOM 742 C C . GLN A 1 97 ? -5.077 -11.302 4.119 1.00 82.75 97 GLN A C 1
ATOM 744 O O . GLN A 1 97 ? -5.609 -12.134 4.847 1.00 82.75 97 GLN A O 1
ATOM 749 N N . ALA A 1 98 ? -4.252 -11.646 3.128 1.00 82.12 98 ALA A N 1
ATOM 750 C CA . ALA A 1 98 ? -3.963 -13.033 2.776 1.00 82.12 98 ALA A CA 1
ATOM 751 C C . ALA A 1 98 ? -3.253 -13.804 3.903 1.00 82.12 98 ALA A C 1
ATOM 753 O O . ALA A 1 98 ? -3.539 -14.978 4.110 1.00 82.12 98 ALA A O 1
ATOM 754 N N . LEU A 1 99 ? -2.353 -13.152 4.647 1.00 79.38 99 LEU A N 1
ATOM 755 C CA . LEU A 1 99 ? -1.578 -13.788 5.721 1.00 79.38 99 LEU A CA 1
ATOM 756 C C . LEU A 1 99 ? -2.329 -13.893 7.056 1.00 79.38 99 LEU A C 1
ATOM 758 O O . LEU A 1 99 ? -1.965 -14.714 7.892 1.00 79.38 99 LEU A O 1
ATOM 762 N N . THR A 1 100 ? -3.341 -13.056 7.287 1.00 74.81 100 THR A N 1
ATOM 763 C CA . THR A 1 100 ? -4.037 -12.965 8.589 1.00 74.81 100 THR A CA 1
ATOM 764 C C . THR A 1 100 ? -5.508 -13.377 8.534 1.00 74.81 100 THR A C 1
ATOM 766 O O . THR A 1 100 ? -6.161 -13.485 9.576 1.00 74.81 100 THR A O 1
ATOM 769 N N . GLY A 1 101 ? -6.038 -13.627 7.334 1.00 73.06 101 GLY A N 1
ATOM 770 C CA . GLY A 1 101 ? -7.392 -14.112 7.073 1.00 73.06 101 GLY A CA 1
ATOM 771 C C . GLY A 1 101 ? -8.472 -13.049 7.276 1.00 73.06 101 GLY A C 1
ATOM 772 O O . GLY A 1 101 ? -9.106 -12.618 6.318 1.00 73.06 101 GLY A O 1
ATOM 773 N N . ASN A 1 102 ? -8.678 -12.619 8.522 1.00 78.69 102 ASN A N 1
ATOM 774 C CA . ASN A 1 102 ? -9.806 -11.770 8.926 1.00 78.69 102 ASN A CA 1
ATOM 775 C C . ASN A 1 102 ? -9.445 -10.285 9.092 1.00 78.69 102 ASN A C 1
ATOM 777 O O . ASN A 1 102 ? -10.295 -9.493 9.507 1.00 78.69 102 ASN A O 1
ATOM 781 N N . ALA A 1 103 ? -8.203 -9.888 8.806 1.00 83.56 103 ALA A N 1
ATOM 782 C CA . ALA A 1 103 ? -7.811 -8.497 8.951 1.00 83.56 103 ALA A CA 1
ATOM 783 C C . ALA A 1 103 ? -8.481 -7.634 7.882 1.00 83.56 103 ALA A C 1
ATOM 785 O O . ALA A 1 103 ? -8.631 -8.018 6.720 1.00 83.56 103 ALA A O 1
ATOM 786 N N . VAL A 1 104 ? -8.829 -6.412 8.264 1.00 86.62 104 VAL A N 1
ATOM 787 C CA . VAL A 1 104 ? -9.353 -5.415 7.332 1.00 86.62 104 VAL A CA 1
ATOM 788 C C . VAL A 1 104 ? -8.243 -4.425 7.043 1.00 86.62 104 VAL A C 1
ATOM 790 O O . VAL A 1 104 ? -7.687 -3.847 7.969 1.00 86.62 104 VAL A O 1
ATOM 793 N N . ALA A 1 105 ? -7.922 -4.208 5.770 1.00 89.56 105 ALA A N 1
ATOM 794 C CA . ALA A 1 105 ? -6.907 -3.249 5.363 1.00 89.56 105 ALA A CA 1
ATOM 795 C C . ALA A 1 105 ? -7.534 -2.167 4.478 1.00 89.56 105 ALA A C 1
ATOM 797 O O . ALA A 1 105 ? -8.075 -2.455 3.411 1.00 89.56 105 ALA A O 1
ATOM 798 N N . THR A 1 106 ? -7.459 -0.918 4.932 1.00 90.25 106 THR A N 1
ATOM 799 C CA . THR A 1 106 ? -7.882 0.272 4.184 1.00 90.25 106 THR A CA 1
ATOM 800 C C . THR A 1 106 ? -6.648 0.989 3.660 1.00 90.25 106 THR A C 1
ATOM 802 O O . THR A 1 106 ? -5.686 1.168 4.400 1.00 90.25 106 THR A O 1
ATOM 805 N N . THR A 1 107 ? -6.656 1.417 2.400 1.00 89.81 107 THR A N 1
ATOM 806 C CA . THR A 1 107 ? -5.491 2.039 1.752 1.00 89.81 107 THR A CA 1
ATOM 807 C C . THR A 1 107 ? -5.800 3.447 1.270 1.00 89.81 107 THR A C 1
ATOM 809 O O . THR A 1 107 ? -6.821 3.648 0.611 1.00 89.81 107 THR A O 1
ATOM 812 N N . ILE A 1 108 ? -4.890 4.391 1.506 1.00 86.44 108 ILE A N 1
ATOM 813 C CA . ILE A 1 108 ? -4.936 5.736 0.926 1.00 86.44 108 ILE A CA 1
ATOM 814 C C . ILE A 1 108 ? -3.595 6.047 0.271 1.00 86.44 108 ILE A C 1
ATOM 816 O O . ILE A 1 108 ? -2.572 6.201 0.939 1.00 86.44 108 ILE A O 1
ATOM 820 N N . GLU A 1 109 ? -3.615 6.147 -1.055 1.00 86.00 109 GLU A N 1
ATOM 821 C CA . GLU A 1 109 ? -2.438 6.525 -1.829 1.00 86.00 109 GLU A CA 1
ATOM 822 C C . GLU A 1 109 ? -2.218 8.040 -1.719 1.00 86.00 109 GLU A C 1
ATOM 824 O O . GLU A 1 109 ? -3.097 8.833 -2.069 1.00 86.00 109 GLU A O 1
ATOM 829 N N . LEU A 1 110 ? -1.043 8.446 -1.247 1.00 79.88 110 LEU A N 1
ATOM 830 C CA . LEU A 1 110 ? -0.624 9.829 -1.010 1.00 79.88 110 LEU A CA 1
ATOM 831 C C . LEU A 1 110 ? -0.140 10.495 -2.306 1.00 79.88 110 LEU A C 1
ATOM 833 O O . LEU A 1 110 ? 0.961 11.027 -2.390 1.00 79.88 110 LEU A O 1
ATOM 837 N N . LEU A 1 111 ? -0.972 10.443 -3.343 1.00 76.38 111 LEU A N 1
ATOM 838 C CA . LEU A 1 111 ? -0.779 11.238 -4.555 1.00 76.38 111 LEU A CA 1
ATOM 839 C C . LEU A 1 111 ? -1.091 12.716 -4.251 1.00 76.38 111 LEU A C 1
ATOM 841 O O . LEU A 1 111 ? -1.960 12.968 -3.413 1.00 76.38 111 LEU A O 1
ATOM 845 N N . PRO A 1 112 ? -0.495 13.700 -4.957 1.00 70.00 112 PRO A N 1
ATOM 846 C CA . PRO A 1 112 ? -0.714 15.129 -4.687 1.00 70.00 112 PRO A CA 1
ATOM 847 C C . PRO A 1 112 ? -2.196 15.526 -4.568 1.00 70.00 112 PRO A C 1
ATOM 849 O O . PRO A 1 112 ? -2.608 16.146 -3.592 1.00 70.00 112 PRO A O 1
ATOM 852 N N . LYS A 1 113 ? -3.037 15.043 -5.491 1.00 71.12 113 LYS A N 1
ATOM 853 C CA . LYS A 1 113 ? -4.493 15.276 -5.486 1.00 71.12 113 LYS A CA 1
ATOM 854 C C . LYS A 1 113 ? -5.203 14.713 -4.245 1.00 71.12 113 LYS A C 1
ATOM 856 O O . LYS A 1 113 ? -6.180 15.282 -3.765 1.00 71.12 113 LYS A O 1
ATOM 861 N N . ASN A 1 114 ? -4.732 13.580 -3.730 1.00 70.88 114 ASN A N 1
ATOM 862 C CA . ASN A 1 114 ? -5.290 12.969 -2.527 1.00 70.88 114 ASN A CA 1
ATOM 863 C C . ASN A 1 114 ? -4.777 13.671 -1.268 1.00 70.88 114 ASN A C 1
ATOM 865 O O . ASN A 1 114 ? -5.538 13.817 -0.321 1.00 70.88 114 ASN A O 1
ATOM 869 N N . LEU A 1 115 ? -3.532 14.156 -1.265 1.00 71.44 115 LEU A N 1
ATOM 870 C CA . LEU A 1 115 ? -2.974 14.943 -0.164 1.00 71.44 115 LEU A CA 1
ATOM 871 C C . LEU A 1 115 ? -3.742 16.247 0.055 1.00 71.44 115 LEU A C 1
ATOM 873 O O . LEU A 1 115 ? -4.080 16.563 1.194 1.00 71.44 115 LEU A O 1
ATOM 877 N N . GLU A 1 116 ? -4.077 16.970 -1.014 1.00 72.50 116 GLU A N 1
ATOM 878 C CA . GLU A 1 116 ? -4.933 18.160 -0.920 1.00 72.50 116 GLU A CA 1
ATOM 879 C C . GLU A 1 116 ? -6.289 17.814 -0.302 1.00 72.50 116 GLU A C 1
ATOM 881 O O . GLU A 1 116 ? -6.721 18.447 0.660 1.00 72.50 116 GLU A O 1
ATOM 886 N N . ARG A 1 117 ? -6.914 16.731 -0.772 1.00 73.38 117 ARG A N 1
ATOM 887 C CA . ARG A 1 117 ? -8.195 16.260 -0.241 1.00 73.38 117 ARG A CA 1
ATOM 888 C C . ARG A 1 117 ? -8.116 15.860 1.235 1.00 73.38 117 ARG A C 1
ATOM 890 O O . ARG A 1 117 ? -9.043 16.153 1.982 1.00 73.38 117 ARG A O 1
ATOM 897 N N . LEU A 1 118 ? -7.022 15.234 1.672 1.00 74.25 118 LEU A N 1
ATOM 898 C CA . LEU A 1 118 ? -6.794 14.881 3.079 1.00 74.25 118 LEU A CA 1
ATOM 899 C C . LEU A 1 118 ? -6.582 16.118 3.960 1.00 74.25 118 LEU A C 1
ATOM 901 O O . LEU A 1 118 ? -6.988 16.116 5.121 1.00 74.25 118 LEU A O 1
ATOM 905 N N . ARG A 1 119 ? -5.974 17.181 3.419 1.00 73.44 119 ARG A N 1
ATOM 906 C CA . ARG A 1 119 ? -5.829 18.466 4.119 1.00 73.44 119 ARG A CA 1
ATOM 907 C C . ARG A 1 119 ? -7.170 19.179 4.276 1.00 73.44 119 ARG A C 1
ATOM 909 O O . ARG A 1 119 ? -7.384 19.800 5.313 1.00 73.44 119 ARG A O 1
ATOM 916 N N . THR A 1 120 ? -8.057 19.078 3.285 1.00 78.62 120 THR A N 1
ATOM 917 C CA . THR A 1 120 ? -9.400 19.678 3.324 1.00 78.62 120 THR A CA 1
ATOM 918 C C . THR A 1 120 ? -10.386 18.870 4.174 1.00 78.62 120 THR A C 1
ATOM 920 O O . THR A 1 120 ? -11.208 19.458 4.869 1.00 78.62 120 THR A O 1
ATOM 923 N N . ASP A 1 121 ? -10.299 17.537 4.160 1.00 81.50 121 ASP A N 1
ATOM 924 C CA . ASP A 1 121 ? -11.221 16.633 4.862 1.00 81.50 121 ASP A CA 1
ATOM 925 C C . ASP A 1 121 ? -10.520 15.845 5.985 1.00 81.50 121 ASP A C 1
ATOM 927 O O . ASP A 1 121 ? -10.472 14.610 6.018 1.00 81.50 121 ASP A O 1
ATOM 931 N N . GLN A 1 122 ? -9.957 16.588 6.940 1.00 79.38 122 GLN A N 1
ATOM 932 C CA . GLN A 1 122 ? -9.296 16.004 8.112 1.00 79.38 122 GLN A CA 1
ATOM 933 C C . GLN A 1 122 ? -10.265 15.204 8.992 1.00 79.38 122 GLN A C 1
ATOM 935 O O . GLN A 1 122 ? -9.857 14.248 9.650 1.00 79.38 122 GLN A O 1
ATOM 940 N N . ALA A 1 123 ? -11.555 15.554 8.987 1.00 78.94 123 ALA A N 1
ATOM 941 C CA . ALA A 1 123 ? -12.577 14.851 9.753 1.00 78.94 123 ALA A CA 1
ATOM 942 C C . ALA A 1 123 ? -12.785 13.415 9.244 1.00 78.94 123 ALA A C 1
ATOM 944 O O . ALA A 1 123 ? -12.882 12.488 10.055 1.00 78.94 123 ALA A O 1
ATOM 945 N N . ALA A 1 124 ? -12.819 13.198 7.923 1.00 79.69 124 ALA A N 1
ATOM 946 C CA . ALA A 1 124 ? -12.901 11.854 7.355 1.00 79.69 124 ALA A CA 1
ATOM 947 C C . ALA A 1 124 ? -11.649 11.020 7.663 1.00 79.69 124 ALA A C 1
ATOM 949 O O . ALA A 1 124 ? -11.768 9.863 8.074 1.00 79.69 124 ALA A O 1
ATOM 950 N N . LEU A 1 125 ? -10.455 11.612 7.541 1.00 82.62 125 LEU A N 1
ATOM 951 C CA . LEU A 1 125 ? -9.203 10.937 7.888 1.00 82.62 125 LEU A CA 1
ATOM 952 C C . LEU A 1 125 ? -9.146 10.582 9.385 1.00 82.62 125 LEU A C 1
ATOM 954 O O . LEU A 1 125 ? -8.785 9.460 9.736 1.00 82.62 125 LEU A O 1
ATOM 958 N N . GLY A 1 126 ? -9.584 11.487 10.262 1.00 83.06 126 GLY A N 1
ATOM 959 C CA . GLY A 1 126 ? -9.665 11.255 11.705 1.00 83.06 126 GLY A CA 1
ATOM 960 C C . GLY A 1 126 ? -10.581 10.086 12.077 1.00 83.06 126 GLY A C 1
ATOM 961 O O . GLY A 1 126 ? -10.231 9.280 12.938 1.00 83.06 126 GLY A O 1
ATOM 962 N N . LYS A 1 127 ? -11.718 9.926 11.384 1.00 84.69 127 LYS A N 1
ATOM 963 C CA . LYS A 1 127 ? -12.605 8.761 11.560 1.00 84.69 127 LYS A CA 1
ATOM 964 C C . LYS A 1 127 ? -11.912 7.453 11.181 1.00 84.69 127 LYS A C 1
ATOM 966 O O . LYS A 1 127 ? -12.005 6.485 11.933 1.00 84.69 127 LYS A O 1
ATOM 971 N N . LEU A 1 128 ? -11.200 7.424 10.052 1.00 85.50 128 LEU A N 1
ATOM 972 C CA . LEU A 1 128 ? -10.456 6.238 9.604 1.00 85.50 128 LEU A CA 1
ATOM 973 C C . LEU A 1 128 ? -9.330 5.877 10.576 1.00 85.50 128 LEU A C 1
ATOM 975 O O . LEU A 1 128 ? -9.176 4.715 10.946 1.00 85.50 128 LEU A O 1
ATOM 979 N N . ILE A 1 129 ? -8.587 6.880 11.037 1.00 86.44 129 ILE A N 1
ATOM 980 C CA . ILE A 1 129 ? -7.553 6.741 12.061 1.00 86.44 129 ILE A CA 1
ATOM 981 C C . ILE A 1 129 ? -8.137 6.171 13.362 1.00 86.44 129 ILE A C 1
ATOM 983 O O . ILE A 1 129 ? -7.599 5.215 13.922 1.00 86.44 129 ILE A O 1
ATOM 987 N N . GLY A 1 130 ? -9.250 6.734 13.842 1.00 84.06 130 GLY A N 1
ATOM 988 C CA . GLY A 1 130 ? -9.912 6.292 15.071 1.00 84.06 130 GLY A CA 1
ATOM 989 C C . GLY A 1 130 ? -10.429 4.856 14.974 1.00 84.06 130 GLY A C 1
ATOM 990 O O . GLY A 1 130 ? -10.308 4.088 15.928 1.00 84.06 130 GLY A O 1
ATOM 991 N N . ALA A 1 131 ? -10.931 4.477 13.799 1.00 85.88 131 ALA A N 1
ATOM 992 C CA . ALA A 1 131 ? -11.401 3.133 13.487 1.00 85.88 131 ALA A CA 1
ATOM 993 C C . ALA A 1 131 ? -10.280 2.138 13.139 1.00 85.88 131 ALA A C 1
ATOM 995 O O . ALA A 1 131 ? -10.583 1.003 12.792 1.00 85.88 131 ALA A O 1
ATOM 996 N N . SER A 1 132 ? -9.007 2.524 13.206 1.00 88.44 132 SER A N 1
ATOM 997 C CA . SER A 1 132 ? -7.888 1.620 12.927 1.00 88.44 132 SER A CA 1
ATOM 998 C C . SER A 1 132 ? -7.196 1.194 14.214 1.00 88.44 132 SER A C 1
ATOM 1000 O O . SER A 1 132 ? -7.077 1.971 15.166 1.00 88.44 132 SER A O 1
ATOM 1002 N N . ASP A 1 133 ? -6.714 -0.043 14.232 1.00 85.44 133 ASP A N 1
ATOM 1003 C CA . ASP A 1 133 ? -5.946 -0.607 15.341 1.00 85.44 133 ASP A CA 1
ATOM 1004 C C . ASP A 1 133 ? -4.443 -0.395 15.097 1.00 85.44 133 ASP A C 1
ATOM 1006 O O . ASP A 1 133 ? -3.705 -0.064 16.025 1.00 85.44 133 ASP A O 1
ATOM 1010 N N . LEU A 1 134 ? -4.013 -0.478 13.831 1.00 88.38 134 LEU A N 1
ATOM 1011 C CA . LEU A 1 134 ? -2.652 -0.182 13.387 1.00 88.38 134 LEU A CA 1
ATOM 1012 C C . LEU A 1 134 ? -2.661 0.708 12.135 1.00 88.38 134 LEU A C 1
ATOM 1014 O O . LEU A 1 134 ? -3.501 0.551 11.249 1.00 88.38 134 LEU A O 1
ATOM 1018 N N . ILE A 1 135 ? -1.695 1.618 12.039 1.00 89.56 135 ILE A N 1
ATOM 1019 C CA . ILE A 1 135 ? -1.490 2.487 10.880 1.00 89.56 135 ILE A CA 1
ATOM 1020 C C . ILE A 1 135 ? -0.097 2.212 10.320 1.00 89.56 135 ILE A C 1
ATOM 1022 O O . ILE A 1 135 ? 0.894 2.430 11.012 1.00 89.56 135 ILE A O 1
ATOM 1026 N N . LEU A 1 136 ? -0.007 1.755 9.073 1.00 90.44 136 LEU A N 1
ATOM 1027 C CA . LEU A 1 136 ? 1.259 1.630 8.353 1.00 90.44 136 LEU A CA 1
ATOM 1028 C C . LEU A 1 136 ? 1.453 2.853 7.467 1.00 90.44 136 LEU A C 1
ATOM 1030 O O . LEU A 1 136 ? 0.612 3.158 6.623 1.00 90.44 136 LEU A O 1
ATOM 1034 N N . PHE A 1 137 ? 2.569 3.543 7.647 1.00 87.31 137 PHE A N 1
ATOM 1035 C CA . PHE A 1 137 ? 2.868 4.766 6.922 1.00 87.31 137 PHE A CA 1
ATOM 1036 C C . PHE A 1 137 ? 4.175 4.620 6.153 1.00 87.31 137 PHE A C 1
ATOM 1038 O O . PHE A 1 137 ? 5.228 4.391 6.749 1.00 87.31 137 PHE A O 1
ATOM 1045 N N . GLN A 1 138 ? 4.114 4.762 4.829 1.00 86.44 138 GLN A N 1
ATOM 1046 C CA . GLN A 1 138 ? 5.309 4.936 4.016 1.00 86.44 138 GLN A CA 1
ATOM 1047 C C . GLN A 1 138 ? 5.695 6.409 4.033 1.00 86.44 138 GLN A C 1
ATOM 1049 O O . GLN A 1 138 ? 4.962 7.242 3.493 1.00 86.44 138 GLN A O 1
ATOM 1054 N N . PRO A 1 139 ? 6.836 6.751 4.644 1.00 69.62 139 PRO A N 1
ATOM 1055 C CA . PRO A 1 139 ? 7.178 8.128 4.882 1.00 69.62 139 PRO A CA 1
ATOM 1056 C C . PRO A 1 139 ? 7.515 8.832 3.583 1.00 69.62 139 PRO A C 1
ATOM 1058 O O . PRO A 1 139 ? 8.402 8.407 2.833 1.00 69.62 139 PRO A O 1
ATOM 1061 N N . TYR A 1 140 ? 6.840 9.954 3.368 1.00 69.50 140 TYR A N 1
ATOM 1062 C CA . TYR A 1 140 ? 7.324 11.015 2.497 1.00 69.50 140 TYR A CA 1
ATOM 1063 C C . TYR A 1 140 ? 7.863 12.146 3.413 1.00 69.50 140 TYR A C 1
ATOM 1065 O O . TYR A 1 140 ? 7.296 12.356 4.493 1.00 69.50 140 TYR A O 1
ATOM 1073 N N . PRO A 1 141 ? 9.002 12.790 3.074 1.00 61.38 141 PRO A N 1
ATOM 1074 C CA . PRO A 1 141 ? 9.709 13.669 4.005 1.00 61.38 141 PRO A CA 1
ATOM 1075 C C . PRO A 1 141 ? 8.871 14.861 4.485 1.00 61.38 141 PRO A C 1
ATOM 1077 O O . PRO A 1 141 ? 9.064 15.314 5.610 1.00 61.38 141 PRO A O 1
ATOM 1080 N N . GLU A 1 142 ? 7.922 15.343 3.679 1.00 63.03 142 GLU A N 1
ATOM 1081 C CA . GLU A 1 142 ? 7.075 16.493 4.019 1.00 63.03 142 GLU A CA 1
ATOM 1082 C C . GLU A 1 142 ? 5.758 16.075 4.703 1.00 63.03 142 GLU A C 1
ATOM 1084 O O . GLU A 1 142 ? 5.112 16.863 5.394 1.00 63.03 142 GLU A O 1
ATOM 1089 N N . GLU A 1 143 ? 5.374 14.807 4.573 1.00 65.81 143 GLU A N 1
ATOM 1090 C CA . GLU A 1 143 ? 4.052 14.284 4.904 1.00 65.81 143 GLU A CA 1
ATOM 1091 C C . GLU A 1 143 ? 3.990 13.601 6.277 1.00 65.81 143 GLU A C 1
ATOM 1093 O O . GLU A 1 143 ? 2.908 13.541 6.865 1.00 65.81 143 GLU A O 1
ATOM 1098 N N . ILE A 1 144 ? 5.126 13.143 6.835 1.00 63.28 144 ILE A N 1
ATOM 1099 C CA . ILE A 1 144 ? 5.186 12.647 8.230 1.00 63.28 144 ILE A CA 1
ATOM 1100 C C . ILE A 1 144 ? 4.638 13.710 9.183 1.00 63.28 144 ILE A C 1
ATOM 1102 O O . ILE A 1 144 ? 3.795 13.411 10.030 1.00 63.28 144 ILE A O 1
ATOM 1106 N N . ARG A 1 145 ? 5.113 14.951 9.016 1.00 66.94 145 ARG A N 1
ATOM 1107 C CA . ARG A 1 145 ? 4.791 16.067 9.907 1.00 66.94 145 ARG A CA 1
ATOM 1108 C C . ARG A 1 145 ? 3.299 16.352 9.926 1.00 66.94 145 ARG A C 1
ATOM 1110 O O . ARG A 1 145 ? 2.731 16.470 11.005 1.00 66.94 145 ARG A O 1
ATOM 1117 N N . PHE A 1 146 ? 2.662 16.354 8.754 1.00 72.19 146 PHE A N 1
ATOM 1118 C CA . PHE A 1 146 ? 1.223 16.573 8.629 1.00 72.19 146 PHE A CA 1
ATOM 1119 C C . PHE A 1 146 ? 0.413 15.589 9.480 1.00 72.19 146 PHE A C 1
ATOM 1121 O O . PHE A 1 146 ? -0.457 16.015 10.230 1.00 72.19 146 PHE A O 1
ATOM 1128 N N . ILE A 1 147 ? 0.708 14.288 9.414 1.00 69.69 147 ILE A N 1
ATOM 1129 C CA . ILE A 1 147 ? -0.071 13.287 10.156 1.00 69.69 147 ILE A CA 1
ATOM 1130 C C . ILE A 1 147 ? 0.164 13.403 11.660 1.00 69.69 147 ILE A C 1
ATOM 1132 O O . ILE A 1 147 ? -0.792 13.363 12.432 1.00 69.69 147 ILE A O 1
ATOM 1136 N N . THR A 1 148 ? 1.417 13.558 12.088 1.00 68.31 148 THR A N 1
ATOM 1137 C CA . THR A 1 148 ? 1.743 13.649 13.517 1.00 68.31 148 THR A CA 1
ATOM 1138 C C . THR A 1 148 ? 1.260 14.948 14.160 1.00 68.31 148 THR A C 1
ATOM 1140 O O . THR A 1 148 ? 0.880 14.925 15.327 1.00 68.31 148 THR A O 1
ATOM 1143 N N . GLU A 1 149 ? 1.260 16.062 13.421 1.00 74.50 149 GLU A N 1
ATOM 1144 C CA . GLU A 1 149 ? 0.794 17.367 13.905 1.00 74.50 149 GLU A CA 1
ATOM 1145 C C . GLU A 1 149 ? -0.744 17.453 13.881 1.00 74.50 149 GLU A C 1
ATOM 1147 O O . GLU A 1 149 ? -1.343 17.922 14.846 1.00 74.50 149 GLU A O 1
ATOM 1152 N N . ALA A 1 150 ? -1.403 16.953 12.826 1.00 73.38 150 ALA A N 1
ATOM 1153 C CA . ALA A 1 150 ? -2.864 17.001 12.703 1.00 73.38 150 ALA A CA 1
ATOM 1154 C C . ALA A 1 150 ? -3.590 15.975 13.595 1.00 73.38 150 ALA A C 1
ATOM 1156 O O . ALA A 1 150 ? -4.745 16.189 13.962 1.00 73.38 150 ALA A O 1
ATOM 1157 N N . PHE A 1 151 ? -2.932 14.870 13.967 1.00 77.56 151 PHE A N 1
ATOM 1158 C CA . PHE A 1 151 ? -3.535 13.793 14.761 1.00 77.56 151 PHE A CA 1
ATOM 1159 C C . PHE A 1 151 ? -2.614 13.346 15.913 1.00 77.56 151 PHE A C 1
ATOM 1161 O O . PHE A 1 151 ? -2.096 12.233 15.899 1.00 77.56 151 PHE A O 1
ATOM 1168 N N . PRO A 1 152 ? -2.434 14.146 16.976 1.00 69.31 152 PRO A N 1
ATOM 1169 C CA . PRO A 1 152 ? -1.458 13.866 18.041 1.00 69.31 152 PRO A CA 1
ATOM 1170 C C . PRO A 1 152 ? -1.653 12.518 18.774 1.00 69.31 152 PRO A C 1
ATOM 1172 O O . PRO A 1 152 ? -0.716 11.998 19.377 1.00 69.31 152 PRO A O 1
ATOM 1175 N N . GLY A 1 153 ? -2.838 11.898 18.685 1.00 72.50 153 GLY A N 1
ATOM 1176 C CA . GLY A 1 153 ? -3.144 10.582 19.262 1.00 72.50 153 GLY A CA 1
ATOM 1177 C C . GLY A 1 153 ? -2.753 9.357 18.417 1.00 72.50 153 GLY A C 1
ATOM 1178 O O . GLY A 1 153 ? -2.955 8.232 18.872 1.00 72.50 153 GLY A O 1
ATOM 1179 N N . THR A 1 154 ? -2.212 9.514 17.200 1.00 78.12 154 THR A N 1
ATOM 1180 C CA . THR A 1 154 ? -1.886 8.367 16.319 1.00 78.12 154 THR A CA 1
ATOM 1181 C C . THR A 1 154 ? -0.597 7.639 16.658 1.00 78.12 154 THR A C 1
ATOM 1183 O O . THR A 1 154 ? -0.420 6.500 16.225 1.00 78.12 154 THR A O 1
ATOM 1186 N N . GLN A 1 155 ? 0.295 8.270 17.421 1.00 74.56 155 GLN A N 1
ATOM 1187 C CA . GLN A 1 155 ? 1.645 7.774 17.714 1.00 74.56 155 GLN A CA 1
ATOM 1188 C C . GLN A 1 155 ? 1.692 6.291 18.148 1.00 74.56 155 GLN A C 1
ATOM 1190 O O . GLN A 1 155 ? 2.480 5.542 17.571 1.00 74.56 155 GLN A O 1
ATOM 1195 N N . PRO A 1 156 ? 0.825 5.795 19.061 1.00 77.50 156 PRO A N 1
ATOM 1196 C CA . PRO A 1 156 ? 0.907 4.404 19.522 1.00 77.50 156 PRO A CA 1
ATOM 1197 C C . PRO A 1 156 ? 0.605 3.378 18.420 1.00 77.50 156 PRO A C 1
ATOM 1199 O O . PRO A 1 156 ? 1.152 2.270 18.420 1.00 77.50 156 PRO A O 1
ATOM 1202 N N . LYS A 1 157 ? -0.254 3.756 17.467 1.00 83.94 157 LYS A N 1
ATOM 1203 C CA . LYS A 1 157 ? -0.755 2.896 16.387 1.00 83.94 157 LYS A CA 1
ATOM 1204 C C . LYS A 1 157 ? 0.078 3.003 15.109 1.00 83.94 157 LYS A C 1
ATOM 1206 O O . LYS A 1 157 ? -0.030 2.138 14.246 1.00 83.94 157 LYS A O 1
ATOM 1211 N N . LEU A 1 158 ? 0.892 4.049 14.977 1.00 83.88 158 LEU A N 1
ATOM 1212 C CA . LEU A 1 158 ? 1.668 4.345 13.778 1.00 83.88 158 LEU A CA 1
ATOM 1213 C C . LEU A 1 158 ? 2.925 3.471 13.69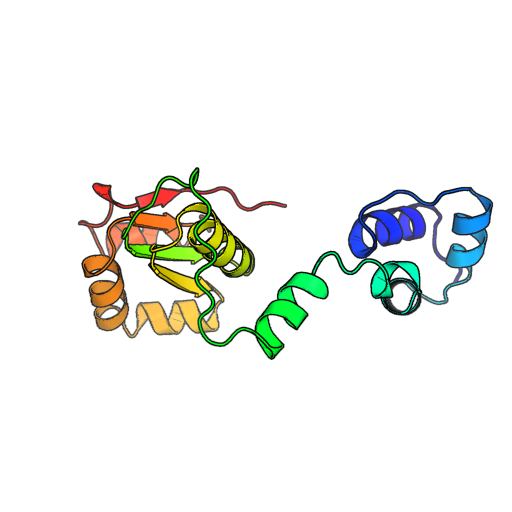1 1.00 83.88 158 LEU A C 1
ATOM 1215 O O . LEU A 1 158 ? 3.692 3.354 14.648 1.00 83.88 158 LEU A O 1
ATOM 1219 N N . ARG A 1 159 ? 3.162 2.864 12.530 1.00 85.75 159 ARG A N 1
ATOM 1220 C CA . ARG A 1 159 ? 4.396 2.157 12.182 1.00 85.75 159 ARG A CA 1
ATOM 1221 C C . ARG A 1 159 ? 4.891 2.663 10.840 1.00 85.75 159 ARG A C 1
ATOM 1223 O O . ARG A 1 159 ? 4.151 2.672 9.858 1.00 85.75 159 ARG A O 1
ATOM 1230 N N . LEU A 1 160 ? 6.148 3.084 10.812 1.00 85.38 160 LEU A N 1
ATOM 1231 C CA . LEU A 1 160 ? 6.806 3.501 9.584 1.00 85.38 160 LEU A CA 1
ATOM 1232 C C . LEU A 1 160 ? 7.292 2.262 8.838 1.00 85.38 160 LEU A C 1
ATOM 1234 O O . LEU A 1 160 ? 7.912 1.383 9.434 1.00 85.38 160 LEU A O 1
ATOM 1238 N N . ILE A 1 161 ? 7.018 2.206 7.541 1.00 85.44 161 ILE A N 1
ATOM 1239 C CA . ILE A 1 161 ? 7.504 1.150 6.655 1.00 85.44 161 ILE A CA 1
ATOM 1240 C C . ILE A 1 161 ? 8.304 1.779 5.513 1.00 85.44 161 ILE A C 1
ATOM 1242 O O . ILE A 1 161 ? 7.906 2.823 4.995 1.00 85.44 161 ILE A O 1
ATOM 1246 N N . PRO A 1 162 ? 9.447 1.196 5.119 1.00 79.12 162 PRO A N 1
ATOM 1247 C CA . PRO A 1 162 ? 10.261 1.763 4.058 1.00 79.12 162 PRO A CA 1
ATOM 1248 C C . PRO A 1 162 ? 9.518 1.732 2.719 1.00 79.12 162 PRO A C 1
ATOM 1250 O O . PRO A 1 162 ? 8.654 0.886 2.468 1.00 79.12 162 PRO A O 1
ATOM 1253 N N . ARG A 1 163 ? 9.888 2.661 1.838 1.00 74.75 163 ARG A N 1
ATOM 1254 C CA . ARG A 1 163 ? 9.571 2.550 0.415 1.00 74.75 163 ARG A CA 1
ATOM 1255 C C . ARG A 1 163 ? 10.520 1.525 -0.193 1.00 74.75 163 ARG A C 1
ATOM 1257 O O . ARG A 1 163 ? 11.715 1.567 0.085 1.00 74.75 163 ARG A O 1
ATOM 1264 N N . ILE A 1 164 ? 9.980 0.604 -0.980 1.00 67.19 164 ILE A N 1
ATOM 1265 C CA . ILE A 1 164 ? 10.788 -0.372 -1.712 1.00 67.19 164 ILE A CA 1
ATOM 1266 C C . ILE A 1 164 ? 11.148 0.277 -3.049 1.00 67.19 164 ILE A C 1
ATOM 1268 O O . ILE A 1 164 ? 10.249 0.588 -3.826 1.00 67.19 164 ILE A O 1
ATOM 1272 N N . SER A 1 165 ? 12.425 0.580 -3.258 1.00 58.97 165 SER A N 1
ATOM 1273 C CA . SER A 1 165 ? 12.934 1.219 -4.480 1.00 58.97 165 SER A CA 1
ATOM 1274 C C . SER A 1 165 ? 13.227 0.195 -5.563 1.00 58.97 165 SER A C 1
ATOM 1276 O O . SER A 1 165 ? 13.782 -0.867 -5.204 1.00 58.97 165 SER A O 1
#

Foldseek 3Di:
DFADLVLLQVLCCVQVVDGDPDVVSSVVLSPQPDSVSSNVCSCPDVSVVVCPVPVVVVVCVVPDDPDPPPPVPAQADLFEEEEEEAPVLVVVQVVVCVRHVNYHYHYDHPDVVSVVVCVVCVVVVVVSLVVGQAYEYADDPVCVCVCCVSPVPNVVRYDYDYDDD